Protein AF-A0A965LV50-F1 (afdb_monomer_lite)

Sequence (123 aa):
MFEVVGFPSVKSVYPKTIAESWMQFASMLGKHEEHEKKSDGSLYSPVTYRDHTTRGNRNVSHIWALVADLDGEAFENCDIGSYIHFAYTTWSHREDNPHWHVVIPFEQAVPVENWEEVWHETH

pLDDT: mean 87.45, std 9.34, range [61.34, 97.62]

Foldseek 3Di:
DWWKWKAQFPPGWATDTQDPDPVSVLVVVPDDDDDPDPGRDMDMARFDFAPPGTDDLVRTFWHFKDKDWQWQDDPVPACPDPFDWDKDFDPVADPNTGIMIIIGGDPDIDTSVCVVVVVVVRD

Secondary structure (DSSP, 8-state):
---EEEESSTT--S-EEEESSHHHHHHHHT-----SSGGGS-EEE-EEEPTT--SSGGGEEEEEEEEEEEESS-GGG---TT---EEEE-TT-BTTB-EEEEEEEEEEEEEGGGHHHHHHH--

Structure (mmCIF, N/CA/C/O backbone):
data_AF-A0A965LV50-F1
#
_entry.id   AF-A0A965LV50-F1
#
loop_
_atom_site.group_PDB
_atom_site.id
_atom_site.type_symbol
_atom_site.label_atom_id
_atom_site.label_alt_id
_atom_site.label_comp_id
_atom_site.label_asym_id
_atom_site.label_entity_id
_atom_site.label_seq_id
_atom_site.pdbx_PDB_ins_code
_atom_site.Cartn_x
_atom_site.Cartn_y
_atom_site.Cartn_z
_atom_site.occupancy
_atom_site.B_iso_or_equiv
_atom_site.auth_seq_id
_atom_site.auth_comp_id
_atom_site.auth_asym_id
_atom_site.auth_atom_id
_atom_site.pdbx_PDB_model_num
ATOM 1 N N . MET A 1 1 ? -15.343 4.926 0.727 1.00 76.19 1 MET A N 1
ATOM 2 C CA . MET A 1 1 ? -14.495 6.127 0.603 1.00 76.19 1 MET A CA 1
ATOM 3 C C . MET A 1 1 ? -13.072 5.626 0.546 1.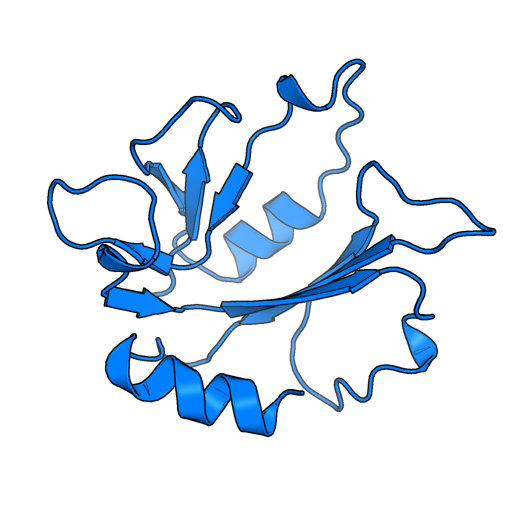00 76.19 1 MET A C 1
ATOM 5 O O . MET A 1 1 ? -12.659 5.043 1.526 1.00 76.19 1 MET A O 1
ATOM 9 N N . PHE A 1 2 ? -12.389 5.751 -0.589 1.00 92.69 2 PHE A N 1
ATOM 10 C CA . PHE A 1 2 ? -11.012 5.270 -0.730 1.00 92.69 2 PHE A CA 1
ATOM 11 C C . PHE A 1 2 ? -10.088 6.009 0.242 1.00 92.69 2 PHE A C 1
ATOM 13 O O . PHE A 1 2 ? -10.249 7.212 0.413 1.00 92.69 2 PHE A O 1
ATOM 20 N N . GLU A 1 3 ? -9.133 5.318 0.859 1.00 95.50 3 GLU A N 1
ATOM 21 C CA . GLU A 1 3 ? -8.201 5.943 1.795 1.00 95.50 3 GLU A CA 1
ATOM 22 C C . GLU A 1 3 ? -6.778 5.428 1.591 1.00 95.50 3 GLU A C 1
ATOM 24 O O . GLU A 1 3 ? -6.522 4.225 1.510 1.00 95.50 3 GLU A O 1
ATOM 29 N N . VAL A 1 4 ? -5.834 6.367 1.572 1.00 96.94 4 VAL A N 1
ATOM 30 C CA . VAL A 1 4 ? -4.410 6.076 1.709 1.00 96.94 4 VAL A CA 1
ATOM 31 C C . VAL A 1 4 ? -3.844 6.952 2.799 1.00 96.94 4 VAL A C 1
ATOM 33 O O . VAL A 1 4 ? -4.039 8.171 2.808 1.00 96.94 4 VAL A O 1
ATOM 36 N N . VAL A 1 5 ? -3.086 6.331 3.692 1.00 96.88 5 VAL A N 1
ATOM 37 C CA . VAL A 1 5 ? -2.373 7.023 4.756 1.00 96.88 5 VAL A CA 1
ATOM 38 C C . VAL A 1 5 ? -0.878 7.038 4.478 1.00 96.88 5 VAL A C 1
ATOM 40 O O . VAL A 1 5 ? -0.315 6.094 3.931 1.00 96.88 5 VAL A O 1
ATOM 43 N N . GLY A 1 6 ? -0.229 8.129 4.852 1.00 94.94 6 GLY A N 1
ATOM 44 C CA . GLY A 1 6 ? 1.195 8.359 4.706 1.00 94.94 6 GLY A CA 1
ATOM 45 C C . GLY A 1 6 ? 1.916 8.417 6.044 1.00 94.94 6 GLY A C 1
ATOM 46 O O . GLY A 1 6 ? 1.344 8.731 7.093 1.00 94.94 6 GLY A O 1
ATOM 47 N N . PHE A 1 7 ? 3.215 8.158 5.977 1.00 93.88 7 PHE A N 1
ATOM 48 C CA . PHE A 1 7 ? 4.156 8.251 7.077 1.00 93.88 7 PHE A CA 1
ATOM 49 C C . PHE A 1 7 ? 5.358 9.072 6.597 1.00 93.88 7 PHE A C 1
ATOM 51 O O . PHE A 1 7 ? 6.058 8.631 5.690 1.00 93.88 7 PHE A O 1
ATOM 58 N N . PRO A 1 8 ? 5.641 10.241 7.197 1.00 87.69 8 PRO A N 1
ATOM 59 C CA . PRO A 1 8 ? 6.683 11.155 6.716 1.00 87.69 8 PRO A CA 1
ATOM 60 C C . PRO A 1 8 ? 8.115 10.614 6.837 1.00 87.69 8 PRO A C 1
ATOM 62 O O . PRO A 1 8 ? 9.051 11.248 6.370 1.00 87.69 8 PRO A O 1
ATOM 65 N N . SER A 1 9 ? 8.317 9.492 7.528 1.00 86.62 9 SER A N 1
ATOM 66 C CA . SER A 1 9 ? 9.597 8.786 7.558 1.00 86.62 9 SER A CA 1
ATOM 67 C C . SER A 1 9 ? 9.396 7.334 7.966 1.00 86.62 9 SER A C 1
ATOM 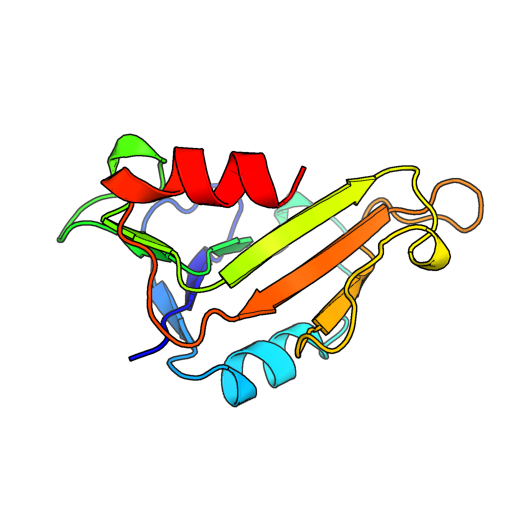69 O O . SER A 1 9 ? 8.368 6.966 8.546 1.00 86.62 9 SER A O 1
ATOM 71 N N . VAL A 1 10 ? 10.436 6.523 7.775 1.00 84.19 10 VAL A N 1
ATOM 72 C CA . VAL A 1 10 ? 10.471 5.114 8.200 1.00 84.19 10 VAL A CA 1
ATOM 73 C C . VAL A 1 10 ? 10.195 4.908 9.697 1.00 84.19 10 VAL A C 1
ATOM 75 O O . VAL A 1 10 ? 9.699 3.848 10.088 1.00 84.19 10 VAL A O 1
ATOM 78 N N . LYS A 1 11 ? 10.476 5.926 10.526 1.00 87.00 11 LYS A N 1
ATOM 79 C CA . LYS A 1 11 ? 10.256 5.923 11.982 1.00 87.00 11 LYS A CA 1
ATOM 80 C C . LYS A 1 11 ? 8.864 6.410 12.392 1.00 87.00 11 LYS A C 1
ATOM 82 O O . LYS A 1 11 ? 8.490 6.229 13.548 1.00 87.00 11 LYS A O 1
ATOM 87 N N . SER A 1 12 ? 8.109 7.047 11.494 1.00 90.19 12 SER A N 1
ATOM 88 C CA . SER A 1 12 ? 6.755 7.494 11.815 1.00 90.19 12 SER A CA 1
ATOM 89 C C . SER A 1 12 ? 5.809 6.300 11.895 1.00 90.19 12 SER A C 1
ATOM 91 O O . SER A 1 12 ? 5.784 5.443 11.013 1.00 90.19 12 SER A O 1
ATOM 93 N N . VAL A 1 13 ? 5.017 6.261 12.964 1.00 93.50 13 VAL A N 1
ATOM 94 C CA . VAL A 1 13 ? 4.059 5.180 13.236 1.00 93.50 13 VAL A CA 1
ATOM 95 C C . VAL A 1 13 ? 2.613 5.659 13.255 1.00 93.50 13 VAL A C 1
ATOM 97 O O . VAL A 1 13 ? 1.714 4.827 13.274 1.00 93.50 13 VAL A O 1
ATOM 100 N N . TYR A 1 14 ? 2.375 6.970 13.248 1.00 93.94 14 TYR A N 1
ATOM 101 C CA . TYR A 1 14 ? 1.026 7.526 13.242 1.00 93.94 14 TYR A CA 1
ATOM 102 C C . TYR A 1 14 ? 0.591 7.803 11.803 1.00 93.94 14 TYR A C 1
ATOM 104 O O . TYR A 1 14 ? 1.287 8.561 11.116 1.00 93.94 14 TYR A O 1
ATOM 112 N N . PRO A 1 15 ? -0.508 7.183 11.340 1.00 94.88 15 PRO A N 1
ATOM 113 C CA . PRO A 1 15 ? -1.005 7.389 9.990 1.00 94.88 15 PRO A CA 1
ATOM 114 C C . PRO A 1 15 ? -1.557 8.808 9.832 1.00 94.88 15 PRO A C 1
ATOM 116 O O . PRO A 1 15 ? -2.157 9.364 10.752 1.00 94.88 15 PRO A O 1
ATOM 119 N N . LYS A 1 16 ? -1.354 9.393 8.653 1.00 94.25 16 LYS A N 1
ATOM 120 C CA . LYS A 1 16 ? -2.008 10.635 8.226 1.00 94.25 16 LYS A CA 1
ATOM 121 C C . LYS A 1 16 ? -2.618 10.411 6.859 1.00 94.25 16 LYS A C 1
ATOM 123 O O . LYS A 1 16 ? -1.890 9.998 5.967 1.00 94.25 16 LYS A O 1
ATOM 128 N N . THR A 1 17 ? -3.900 10.690 6.673 1.00 95.44 17 THR A N 1
ATOM 129 C CA . THR A 1 17 ? -4.535 10.576 5.356 1.00 95.44 17 THR A CA 1
ATOM 130 C C . THR A 1 17 ? -3.812 11.476 4.352 1.00 95.44 17 THR A C 1
ATOM 132 O O . THR A 1 17 ? -3.608 12.664 4.605 1.00 95.44 17 THR A O 1
ATOM 135 N N . ILE A 1 18 ? -3.368 10.885 3.242 1.00 95.50 18 ILE A N 1
ATOM 136 C CA . ILE A 1 18 ? -2.682 11.577 2.142 1.00 95.50 18 ILE A CA 1
ATOM 137 C C . ILE A 1 18 ? -3.505 11.587 0.853 1.00 95.50 18 ILE A C 1
ATOM 139 O O . ILE A 1 18 ? -3.282 12.450 0.009 1.00 95.50 18 ILE A O 1
ATOM 143 N N . ALA A 1 19 ? -4.460 10.665 0.705 1.00 96.44 19 ALA A N 1
ATOM 144 C CA . ALA A 1 19 ? -5.397 10.644 -0.411 1.00 96.44 19 ALA A CA 1
ATOM 145 C C . ALA A 1 19 ? -6.737 10.026 0.008 1.00 96.44 19 ALA A C 1
ATOM 147 O O . ALA A 1 19 ? -6.765 9.025 0.723 1.00 96.44 19 ALA A O 1
ATOM 148 N N . GLU A 1 20 ? -7.830 10.600 -0.496 1.00 95.94 20 GLU A N 1
ATOM 149 C CA . GLU A 1 20 ? -9.213 10.135 -0.269 1.00 95.94 20 GLU A CA 1
ATOM 150 C C . GLU A 1 20 ? -9.873 9.611 -1.564 1.00 95.94 20 GLU A C 1
ATOM 152 O O . GLU A 1 20 ? -11.061 9.288 -1.624 1.00 95.94 20 GLU A O 1
ATOM 157 N N . SER A 1 21 ? -9.104 9.556 -2.657 1.00 95.44 21 SER A N 1
ATOM 158 C CA . SER A 1 21 ? -9.546 9.020 -3.946 1.00 95.44 21 SER A CA 1
ATOM 159 C C . SER A 1 21 ? -8.391 8.388 -4.716 1.00 95.44 21 SER A C 1
ATOM 161 O O . SER A 1 21 ? -7.237 8.805 -4.577 1.00 95.44 21 SER A O 1
ATOM 163 N N . TRP A 1 22 ? -8.718 7.428 -5.586 1.00 94.62 22 TRP A N 1
ATOM 164 C CA . TRP A 1 22 ? -7.739 6.805 -6.476 1.00 94.62 22 TRP A CA 1
ATOM 165 C C . TRP A 1 22 ? -7.008 7.837 -7.340 1.00 94.62 22 TRP A C 1
ATOM 167 O O . TRP A 1 22 ? -5.790 7.792 -7.444 1.00 94.62 22 TRP A O 1
ATOM 177 N N . MET A 1 23 ? -7.722 8.816 -7.906 1.00 93.50 23 MET A N 1
ATOM 178 C CA . MET A 1 23 ? -7.111 9.839 -8.766 1.00 93.50 23 MET A CA 1
ATOM 179 C C . MET A 1 23 ? -6.093 10.709 -8.020 1.00 93.50 23 MET A C 1
ATOM 181 O O . MET A 1 23 ? -5.028 11.001 -8.562 1.00 93.50 23 MET A O 1
ATOM 185 N N . GLN A 1 24 ? -6.390 11.105 -6.775 1.00 94.75 24 GLN A N 1
ATOM 186 C CA . GLN A 1 24 ? -5.423 11.830 -5.944 1.00 94.75 24 GLN A CA 1
ATOM 187 C C . GLN A 1 24 ? -4.188 10.972 -5.684 1.00 94.75 24 GLN A C 1
ATOM 189 O O . GLN A 1 24 ? -3.068 11.448 -5.854 1.00 94.75 24 GLN A O 1
ATOM 194 N N . PHE A 1 25 ? -4.389 9.704 -5.324 1.00 95.19 25 PHE A N 1
ATOM 195 C CA . PHE A 1 25 ? -3.285 8.806 -5.022 1.00 95.19 25 PHE A CA 1
ATOM 196 C C . PHE A 1 25 ? -2.423 8.501 -6.253 1.00 95.19 25 PHE A C 1
ATOM 198 O O . PHE A 1 25 ? -1.209 8.665 -6.195 1.00 95.19 25 PHE A O 1
ATOM 205 N N . ALA A 1 26 ? -3.029 8.177 -7.395 1.00 92.75 26 ALA A N 1
ATOM 206 C CA . ALA A 1 26 ? -2.326 7.971 -8.660 1.00 92.75 26 ALA A CA 1
ATOM 207 C C . ALA A 1 26 ? -1.533 9.220 -9.086 1.00 92.75 26 ALA A C 1
ATOM 209 O O . ALA A 1 26 ? -0.389 9.114 -9.525 1.00 92.75 26 ALA A O 1
ATOM 210 N N . SER A 1 27 ? -2.087 10.422 -8.883 1.00 92.56 27 SER A N 1
ATOM 211 C CA . SER A 1 27 ? -1.355 11.670 -9.130 1.00 92.56 27 SER A CA 1
ATOM 212 C C . SER A 1 27 ? -0.145 11.852 -8.206 1.00 92.56 27 SER A C 1
ATOM 214 O O . SER A 1 27 ? 0.788 12.559 -8.590 1.00 92.56 27 SER A O 1
ATOM 216 N N . MET A 1 28 ? -0.157 11.276 -7.001 1.00 91.50 28 MET A N 1
ATOM 217 C CA . MET A 1 28 ? 1.005 11.264 -6.109 1.00 91.50 28 MET A CA 1
ATOM 218 C C . MET A 1 28 ? 2.036 10.226 -6.550 1.00 91.50 28 MET A C 1
ATOM 220 O O . MET A 1 28 ? 3.214 10.555 -6.591 1.00 91.50 28 MET A O 1
ATOM 224 N N . LEU A 1 29 ? 1.602 9.017 -6.928 1.00 90.38 29 LEU A N 1
ATOM 225 C CA . LEU A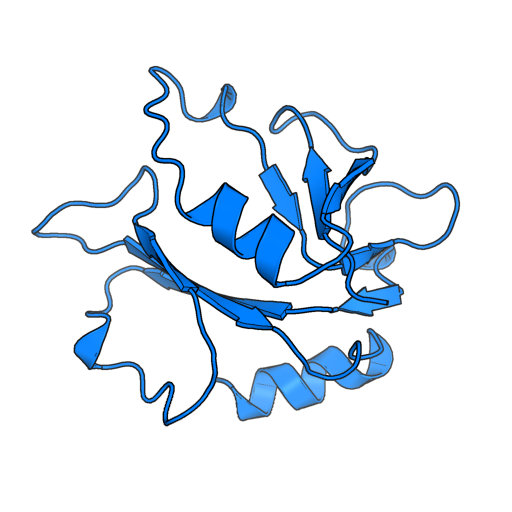 1 29 ? 2.492 7.952 -7.411 1.00 90.38 29 LEU A CA 1
ATOM 226 C C . LEU A 1 29 ? 3.246 8.346 -8.690 1.00 90.38 29 LEU A C 1
ATOM 228 O O . LEU A 1 29 ? 4.377 7.922 -8.891 1.00 90.38 29 LEU A O 1
ATOM 232 N N . GLY A 1 30 ? 2.653 9.195 -9.536 1.00 86.25 30 GLY A N 1
ATOM 233 C CA . GLY A 1 30 ? 3.310 9.719 -10.737 1.00 86.25 30 GLY A CA 1
ATOM 234 C C . GLY A 1 30 ? 4.381 10.783 -10.492 1.00 86.25 30 GLY A C 1
ATOM 235 O O . GLY A 1 30 ? 4.993 11.250 -11.452 1.00 86.25 30 GLY A O 1
ATOM 236 N N . LYS A 1 31 ? 4.614 11.202 -9.243 1.00 84.94 31 LYS A N 1
ATOM 237 C CA . LYS A 1 31 ? 5.694 12.135 -8.910 1.00 84.94 31 LYS A CA 1
ATOM 238 C C . LYS A 1 31 ? 6.953 11.350 -8.573 1.00 84.94 31 LYS A C 1
ATOM 240 O O . LYS A 1 31 ? 7.039 10.724 -7.522 1.00 84.94 31 LYS A O 1
ATOM 245 N N . HIS A 1 32 ? 7.932 11.420 -9.469 1.00 77.62 32 HIS A N 1
ATOM 246 C CA . HIS A 1 32 ? 9.262 10.873 -9.227 1.00 77.62 32 HIS A CA 1
ATOM 247 C C . HIS A 1 32 ? 10.050 11.802 -8.300 1.00 77.62 32 HIS A C 1
ATOM 249 O O . HIS A 1 32 ? 10.281 12.964 -8.639 1.00 77.62 32 HIS A O 1
ATOM 255 N N . GLU A 1 33 ? 10.462 11.287 -7.144 1.00 74.81 33 GLU A N 1
ATOM 256 C CA . GLU A 1 33 ? 11.356 11.971 -6.209 1.00 74.81 33 GLU A CA 1
ATOM 257 C C . GLU A 1 33 ? 12.584 11.093 -5.948 1.00 74.81 33 GLU A C 1
ATOM 259 O O . GLU A 1 33 ? 12.475 9.953 -5.493 1.00 74.81 33 GLU A O 1
ATOM 264 N N . GLU A 1 34 ? 13.771 11.630 -6.227 1.00 72.44 34 GLU A N 1
ATOM 265 C CA . GLU A 1 34 ? 15.034 10.973 -5.899 1.00 72.44 34 GLU A CA 1
ATOM 266 C C . GLU A 1 34 ? 15.512 11.445 -4.529 1.00 72.44 34 GLU A C 1
ATOM 268 O O . GLU A 1 34 ? 15.704 12.638 -4.290 1.00 72.44 34 GLU A O 1
ATOM 273 N N . HIS A 1 35 ? 15.722 10.498 -3.617 1.00 71.94 35 HIS A N 1
ATOM 274 C CA . HIS A 1 35 ? 16.268 10.780 -2.295 1.00 71.94 35 HIS A CA 1
ATOM 275 C C . HIS A 1 35 ? 17.708 10.270 -2.193 1.00 71.94 35 HIS A C 1
ATOM 277 O O . HIS A 1 35 ? 17.988 9.116 -2.522 1.00 71.94 35 HIS A O 1
ATOM 283 N N . GLU A 1 36 ? 18.610 11.093 -1.644 1.00 69.19 36 GLU A N 1
ATOM 284 C CA . GLU A 1 36 ? 20.002 10.693 -1.370 1.00 69.19 36 GLU A CA 1
ATOM 285 C C . GLU A 1 36 ? 20.088 9.521 -0.377 1.00 69.19 36 GLU A C 1
ATOM 287 O O . GLU A 1 36 ? 21.016 8.712 -0.430 1.00 69.19 36 GLU A O 1
ATOM 292 N N . LYS A 1 37 ? 19.114 9.409 0.538 1.00 72.12 37 LYS A N 1
ATOM 293 C CA . LYS A 1 37 ? 19.015 8.319 1.514 1.00 72.12 37 LYS A CA 1
ATOM 294 C C . LYS A 1 37 ? 17.625 7.706 1.493 1.00 72.12 37 LYS A C 1
ATOM 296 O O . LYS A 1 37 ? 16.623 8.399 1.634 1.00 72.12 37 LYS A O 1
ATOM 301 N N . LYS A 1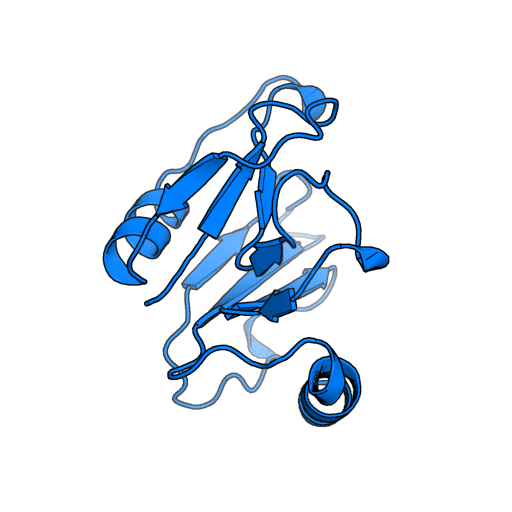 38 ? 17.570 6.372 1.471 1.00 67.88 38 LYS A N 1
ATOM 302 C CA . LYS A 1 38 ? 16.320 5.597 1.563 1.00 67.88 38 LYS A CA 1
ATOM 303 C C . LYS A 1 38 ? 15.474 5.948 2.798 1.00 67.88 38 LYS A C 1
ATOM 305 O O . LYS A 1 38 ? 14.254 5.846 2.755 1.00 67.88 38 LYS A O 1
ATOM 310 N N . SER A 1 39 ? 16.105 6.358 3.902 1.00 70.94 39 SER A N 1
ATOM 311 C CA . SER A 1 39 ? 15.419 6.747 5.145 1.00 70.94 39 SER A CA 1
ATOM 312 C C . SER A 1 39 ? 14.599 8.028 5.044 1.00 70.94 39 SER A C 1
ATOM 314 O O . SER A 1 39 ? 13.745 8.255 5.904 1.00 70.94 39 SER A O 1
ATOM 316 N N . ASP A 1 40 ? 14.896 8.852 4.043 1.00 73.06 40 ASP A N 1
ATOM 317 C CA . ASP A 1 40 ? 14.332 10.190 3.891 1.00 73.06 40 ASP A CA 1
ATOM 318 C C . ASP A 1 40 ? 13.045 10.149 3.053 1.00 73.06 40 ASP A C 1
ATOM 320 O O . ASP A 1 40 ? 12.300 11.124 3.010 1.00 73.06 40 ASP A O 1
ATOM 324 N N . GLY A 1 41 ? 12.752 8.988 2.455 1.00 77.62 41 GLY A N 1
ATOM 325 C CA . GLY A 1 41 ? 11.505 8.724 1.759 1.00 77.62 41 GLY A CA 1
ATOM 326 C C . GLY A 1 41 ? 10.319 8.616 2.717 1.00 77.62 41 GLY A C 1
ATOM 327 O O . GLY A 1 41 ? 10.386 7.996 3.787 1.00 77.62 41 GLY A O 1
ATOM 328 N N . SER A 1 42 ? 9.201 9.197 2.292 1.00 85.38 42 SER A N 1
ATOM 329 C CA . SER A 1 42 ? 7.905 8.945 2.915 1.00 85.38 42 SER A CA 1
ATOM 330 C C . SER A 1 42 ? 7.404 7.549 2.547 1.00 85.38 42 SER A C 1
ATOM 332 O O . SER A 1 42 ? 7.711 7.012 1.487 1.00 85.38 42 SER A O 1
ATOM 334 N N . LEU A 1 43 ? 6.611 6.955 3.431 1.00 91.12 43 LEU A N 1
ATOM 335 C CA . LEU A 1 43 ? 5.932 5.687 3.181 1.00 91.12 43 LEU A CA 1
ATOM 336 C C . LEU A 1 43 ? 4.438 5.942 3.046 1.00 91.12 43 LEU A C 1
ATOM 338 O O . LEU A 1 43 ? 3.921 6.911 3.601 1.00 91.12 43 LEU A O 1
ATOM 342 N N . TYR A 1 44 ? 3.734 5.039 2.383 1.00 94.75 44 TYR A N 1
ATOM 343 C CA . TYR A 1 44 ? 2.280 5.043 2.345 1.00 94.75 44 TYR A CA 1
ATOM 344 C C . TYR A 1 44 ? 1.733 3.651 2.652 1.00 94.75 44 TYR A C 1
ATOM 346 O O . TYR A 1 44 ? 2.457 2.657 2.624 1.00 94.75 44 TYR A O 1
ATOM 354 N N . SER A 1 45 ? 0.446 3.588 2.966 1.00 95.88 45 SER A N 1
ATOM 355 C CA . SER A 1 45 ? -0.307 2.349 3.078 1.00 95.88 45 SER A CA 1
ATOM 356 C C . SER A 1 45 ? -1.753 2.611 2.644 1.00 95.88 45 SER A C 1
ATOM 358 O O . SER A 1 45 ? -2.388 3.508 3.207 1.00 95.88 45 SER A O 1
ATOM 360 N N . PRO A 1 46 ? -2.286 1.893 1.639 1.00 96.81 46 PRO A N 1
ATOM 361 C CA . PRO A 1 46 ? -3.669 2.039 1.191 1.00 96.81 46 PRO A CA 1
ATOM 362 C C . PRO A 1 46 ? -4.600 1.236 2.102 1.00 96.81 46 PRO A C 1
ATOM 364 O O . PRO A 1 46 ? -5.234 0.271 1.684 1.00 96.81 46 PRO A O 1
ATOM 367 N N . VAL A 1 47 ? -4.612 1.585 3.386 1.00 97.06 47 VAL A N 1
ATOM 368 C CA . VAL A 1 47 ? -5.374 0.889 4.421 1.00 97.06 47 VAL A CA 1
ATOM 369 C C . VAL A 1 47 ? -6.011 1.891 5.366 1.00 97.06 47 VAL A C 1
ATOM 371 O O . VAL A 1 47 ? -5.462 2.966 5.613 1.00 97.06 47 VAL A O 1
ATOM 374 N N . THR A 1 48 ? -7.119 1.481 5.966 1.00 96.94 48 THR A N 1
ATOM 375 C CA . THR A 1 48 ? -7.670 2.136 7.148 1.00 96.94 48 THR A CA 1
ATOM 376 C C . THR A 1 48 ? -7.150 1.409 8.385 1.00 96.94 48 THR A C 1
ATOM 378 O O . THR A 1 48 ? -7.247 0.182 8.495 1.00 96.94 48 THR A O 1
ATOM 381 N N . TYR A 1 49 ? -6.586 2.158 9.332 1.00 96.88 49 TYR A N 1
ATOM 382 C CA . TYR A 1 49 ? -6.223 1.638 10.651 1.00 96.88 49 TYR A CA 1
ATOM 383 C C . TYR A 1 49 ? -7.385 1.815 11.633 1.00 96.88 49 TYR A C 1
ATOM 385 O O . TYR A 1 49 ? -8.200 2.720 11.491 1.00 96.88 49 TYR A O 1
ATOM 393 N N . ARG A 1 50 ? -7.453 0.964 12.658 1.00 95.81 50 ARG A N 1
ATOM 394 C CA . ARG A 1 50 ? -8.371 1.121 13.793 1.00 95.81 50 ARG A CA 1
ATOM 395 C C . ARG A 1 50 ? -8.111 2.460 14.492 1.00 95.81 50 ARG A C 1
ATOM 397 O O . ARG A 1 50 ? -6.958 2.893 14.599 1.00 95.81 50 ARG A O 1
ATOM 404 N N . ASP A 1 51 ? -9.164 3.081 15.006 1.00 93.62 51 ASP A N 1
ATOM 405 C CA . ASP A 1 51 ? -9.081 4.402 15.630 1.00 93.62 51 ASP A CA 1
ATOM 406 C C . ASP A 1 51 ? -8.014 4.468 16.726 1.00 93.62 51 ASP A C 1
ATOM 408 O O . ASP A 1 51 ? -7.884 3.574 17.563 1.00 93.62 51 ASP A O 1
ATOM 412 N N . HIS A 1 52 ? -7.243 5.559 16.715 1.00 92.69 52 HIS A N 1
ATOM 413 C CA . HIS A 1 52 ? -6.186 5.843 17.692 1.00 92.69 52 HIS A CA 1
ATOM 414 C C . HIS A 1 52 ? -5.092 4.766 17.798 1.00 92.69 52 HIS A C 1
ATOM 416 O O . HIS A 1 52 ? -4.427 4.646 18.829 1.00 92.69 52 HIS A O 1
ATOM 422 N N . THR A 1 53 ? -4.865 4.003 16.727 1.00 95.56 53 THR A N 1
ATOM 423 C CA . THR A 1 53 ? -3.790 3.007 16.664 1.00 95.56 53 THR A CA 1
ATOM 424 C C . THR A 1 53 ? -2.619 3.451 15.784 1.00 95.56 53 THR A C 1
ATOM 426 O O . THR A 1 53 ? -2.607 4.528 15.187 1.00 95.56 53 THR A O 1
ATOM 429 N N . THR A 1 54 ? -1.574 2.626 15.760 1.00 95.69 54 THR A N 1
ATOM 430 C CA . THR A 1 54 ? -0.332 2.873 15.024 1.00 95.69 54 THR A CA 1
ATOM 431 C C . THR A 1 54 ? -0.180 1.929 13.836 1.00 95.69 54 THR A C 1
ATOM 433 O O . THR A 1 54 ? -0.867 0.913 13.729 1.00 95.69 54 THR A O 1
ATOM 436 N N . ARG A 1 55 ? 0.784 2.221 12.963 1.00 95.12 55 ARG A N 1
ATOM 437 C CA . ARG A 1 55 ? 1.184 1.354 11.856 1.00 95.12 55 ARG A CA 1
ATOM 438 C C . ARG A 1 55 ? 1.499 -0.061 12.345 1.00 95.12 55 ARG A C 1
ATOM 440 O O . ARG A 1 55 ? 2.430 -0.267 13.122 1.00 95.12 55 ARG A O 1
ATOM 447 N N . GLY A 1 56 ? 0.756 -1.033 11.833 1.00 93.75 56 GLY A N 1
ATOM 448 C CA . GLY A 1 56 ? 1.012 -2.456 12.029 1.00 93.75 56 GLY A CA 1
ATOM 449 C C . GLY A 1 56 ? -0.177 -3.304 11.595 1.00 93.75 56 GLY A C 1
ATOM 450 O O . GLY A 1 56 ? -1.319 -2.873 11.722 1.00 93.75 56 GLY A O 1
ATOM 451 N N . ASN A 1 57 ? 0.083 -4.520 11.117 1.00 93.38 57 ASN A N 1
ATOM 452 C CA . ASN A 1 57 ? -0.939 -5.381 10.504 1.00 93.38 57 ASN A CA 1
ATOM 453 C C . ASN A 1 57 ? -2.126 -5.646 11.441 1.00 93.38 57 ASN A C 1
ATOM 455 O O . ASN A 1 57 ? -3.274 -5.512 11.039 1.00 93.38 57 ASN A O 1
ATOM 459 N N . ARG A 1 58 ? -1.862 -5.891 12.734 1.00 95.44 58 ARG A N 1
ATOM 460 C CA . ARG A 1 58 ? -2.906 -6.091 13.762 1.00 95.44 58 ARG A CA 1
ATOM 461 C C . ARG A 1 58 ? -3.860 -4.904 13.944 1.00 95.44 58 ARG A C 1
ATOM 463 O O . ARG A 1 58 ? -4.886 -5.035 14.600 1.00 95.44 58 ARG A O 1
ATOM 470 N N . ASN A 1 59 ? -3.487 -3.732 13.444 1.00 97.06 59 ASN A N 1
ATOM 471 C CA . ASN A 1 59 ? -4.251 -2.503 13.580 1.00 97.06 59 ASN A CA 1
ATOM 472 C C . ASN A 1 59 ? -5.010 -2.157 12.293 1.00 97.06 59 ASN A C 1
ATOM 474 O O . ASN A 1 59 ? -5.786 -1.213 12.316 1.00 97.06 59 ASN A O 1
ATOM 478 N N . VAL A 1 60 ? -4.816 -2.887 11.190 1.00 97.06 60 VAL A N 1
ATOM 479 C CA . VAL A 1 60 ? -5.557 -2.669 9.938 1.00 97.06 60 VAL A CA 1
ATOM 480 C C . VAL A 1 60 ? -7.002 -3.132 10.110 1.00 97.06 60 VAL A C 1
ATOM 482 O O . VAL A 1 60 ? -7.235 -4.199 10.678 1.00 97.06 60 VAL A O 1
ATOM 485 N N . SER A 1 61 ? -7.959 -2.327 9.648 1.00 97.38 61 SER A N 1
ATOM 486 C CA . SER A 1 61 ? -9.378 -2.691 9.561 1.00 97.38 61 SER A CA 1
ATOM 487 C C . SER A 1 61 ? -9.808 -2.971 8.122 1.00 97.38 61 SER A C 1
ATOM 489 O O . SER A 1 61 ? -10.559 -3.910 7.894 1.00 97.38 61 SER A O 1
ATOM 491 N N . HIS A 1 62 ? -9.309 -2.192 7.159 1.00 97.62 62 HIS A N 1
ATOM 492 C CA . HIS A 1 62 ? -9.677 -2.310 5.749 1.00 97.62 62 HIS A CA 1
ATOM 493 C C . HIS A 1 62 ? -8.478 -2.056 4.838 1.00 97.62 62 HIS A C 1
ATOM 495 O O . HIS A 1 62 ? -7.605 -1.254 5.173 1.00 97.62 62 HIS A O 1
ATOM 501 N N . ILE A 1 63 ? -8.475 -2.698 3.673 1.00 97.38 63 ILE A N 1
ATOM 502 C CA . ILE A 1 63 ? -7.485 -2.539 2.610 1.00 97.38 63 ILE A CA 1
ATOM 503 C C . ILE A 1 63 ? -8.184 -1.945 1.381 1.00 97.38 63 ILE A C 1
ATOM 505 O O . ILE A 1 63 ? -9.212 -2.451 0.940 1.00 97.38 63 ILE A O 1
ATOM 509 N N . TRP A 1 64 ? -7.632 -0.867 0.827 1.00 97.38 64 TRP A N 1
ATOM 510 C CA . TRP A 1 64 ? -8.196 -0.120 -0.305 1.00 97.38 64 TRP A CA 1
ATOM 511 C C . TRP A 1 64 ? -7.509 -0.401 -1.638 1.00 97.38 64 TRP A C 1
ATOM 513 O O . TRP A 1 64 ? -8.084 -0.117 -2.687 1.00 97.38 64 TRP A O 1
ATOM 523 N N . ALA A 1 65 ? -6.293 -0.941 -1.620 1.00 95.44 65 ALA A N 1
ATOM 524 C CA . ALA A 1 65 ? -5.587 -1.344 -2.826 1.00 95.44 65 ALA A CA 1
ATOM 525 C C . ALA A 1 65 ? -4.654 -2.521 -2.543 1.00 95.44 65 ALA A C 1
ATOM 527 O O . ALA A 1 65 ? -4.040 -2.587 -1.475 1.00 95.44 65 ALA A O 1
ATOM 528 N N . LEU A 1 66 ? -4.505 -3.401 -3.529 1.00 93.06 66 LEU A N 1
ATOM 529 C CA . LEU A 1 66 ? -3.386 -4.329 -3.594 1.00 93.06 66 LEU A CA 1
ATOM 530 C C . LEU A 1 66 ? -2.131 -3.540 -3.979 1.00 93.06 66 LEU A C 1
ATOM 532 O O . LEU A 1 66 ? -2.157 -2.745 -4.919 1.00 93.06 66 LEU A O 1
ATOM 536 N N . VAL A 1 67 ? -1.040 -3.765 -3.252 1.00 91.94 67 VAL A N 1
ATOM 537 C CA . VAL A 1 67 ? 0.296 -3.284 -3.618 1.00 91.94 67 VAL A CA 1
ATOM 538 C C . VAL A 1 67 ? 1.168 -4.517 -3.769 1.00 91.94 67 VAL A C 1
ATOM 540 O O . VAL A 1 67 ? 1.570 -5.110 -2.769 1.00 91.94 67 VAL A O 1
ATOM 543 N N . ALA A 1 68 ? 1.390 -4.928 -5.012 1.00 87.81 68 ALA A N 1
ATOM 544 C CA . ALA A 1 68 ? 2.247 -6.053 -5.344 1.00 87.81 68 ALA A CA 1
ATOM 545 C C . ALA A 1 68 ? 3.684 -5.560 -5.538 1.00 87.81 68 ALA A C 1
ATOM 547 O O . ALA A 1 68 ? 3.917 -4.577 -6.248 1.00 87.81 68 ALA A O 1
ATOM 548 N N . ASP A 1 69 ? 4.620 -6.245 -4.887 1.00 87.50 69 ASP A N 1
ATOM 549 C CA . ASP A 1 69 ? 6.055 -6.018 -5.018 1.00 87.50 69 ASP A CA 1
ATOM 550 C C . ASP A 1 69 ? 6.621 -7.069 -5.982 1.00 87.50 69 ASP A C 1
ATOM 552 O O . ASP A 1 69 ? 6.684 -8.254 -5.653 1.00 87.50 69 ASP A O 1
ATOM 556 N N . LEU A 1 70 ? 6.936 -6.648 -7.205 1.00 83.56 70 LEU A N 1
ATOM 557 C CA . LEU A 1 70 ? 7.460 -7.493 -8.278 1.00 83.56 70 LEU A CA 1
ATOM 558 C C . LEU A 1 70 ? 8.981 -7.323 -8.338 1.00 83.56 70 LEU A C 1
ATOM 560 O O . LEU A 1 70 ? 9.542 -6.702 -9.247 1.00 83.56 70 LEU A O 1
ATOM 564 N N . ASP A 1 71 ? 9.641 -7.841 -7.309 1.00 80.38 71 ASP A N 1
ATOM 565 C CA . ASP A 1 71 ? 11.091 -7.810 -7.154 1.00 80.38 71 ASP A CA 1
ATOM 566 C C . ASP A 1 71 ? 11.753 -8.928 -7.967 1.00 80.38 71 ASP A C 1
ATOM 568 O O . ASP A 1 71 ? 11.535 -10.113 -7.723 1.00 80.38 71 ASP A O 1
ATOM 572 N N . GLY A 1 72 ? 12.606 -8.558 -8.924 1.00 70.50 72 GLY A N 1
ATOM 573 C CA . GLY A 1 72 ? 13.319 -9.505 -9.785 1.00 70.50 72 GLY A CA 1
ATOM 574 C C . GLY A 1 72 ? 12.468 -10.105 -10.908 1.00 70.50 72 GLY A C 1
ATOM 575 O O . GLY A 1 72 ? 12.987 -10.893 -11.700 1.00 70.50 72 GLY A O 1
ATOM 576 N N . GLU A 1 73 ? 11.199 -9.708 -11.024 1.00 69.12 73 GLU A N 1
ATOM 577 C CA . GLU A 1 73 ? 10.319 -10.104 -12.120 1.00 69.12 73 GLU A CA 1
ATOM 578 C C . GLU A 1 73 ? 10.119 -8.962 -13.121 1.00 69.12 73 GLU A C 1
ATOM 580 O O . GLU A 1 73 ? 9.996 -7.784 -12.772 1.00 69.12 73 GLU A O 1
ATOM 585 N N . ALA A 1 74 ? 10.094 -9.310 -14.409 1.00 65.88 74 ALA A N 1
ATOM 586 C CA . ALA A 1 74 ? 9.712 -8.360 -15.441 1.00 65.88 74 ALA A CA 1
ATOM 587 C C . ALA A 1 74 ? 8.216 -8.051 -15.306 1.00 65.88 74 ALA A C 1
ATOM 589 O O . ALA A 1 74 ? 7.402 -8.969 -15.236 1.00 65.88 74 ALA A O 1
ATOM 590 N N . PHE A 1 75 ? 7.850 -6.766 -15.342 1.00 68.00 75 PHE A N 1
ATOM 591 C CA . PHE A 1 75 ? 6.450 -6.320 -15.310 1.00 68.00 75 PHE A CA 1
ATOM 592 C C . PHE A 1 75 ? 5.580 -7.019 -16.374 1.00 68.00 75 PHE A C 1
ATOM 594 O O . PHE A 1 75 ? 4.414 -7.307 -16.131 1.00 68.00 75 PHE A O 1
ATOM 601 N N . GLU A 1 76 ? 6.170 -7.356 -17.524 1.00 68.31 76 GLU A N 1
ATOM 602 C CA . GLU A 1 76 ? 5.525 -8.072 -18.634 1.00 68.31 76 GLU A CA 1
ATOM 603 C C . GLU A 1 76 ? 5.024 -9.482 -18.273 1.00 68.31 76 GLU A C 1
ATOM 605 O O . GLU A 1 76 ? 4.157 -10.011 -18.964 1.00 68.31 76 GLU A O 1
ATOM 610 N N . ASN A 1 77 ? 5.545 -10.089 -17.202 1.00 68.19 77 ASN A N 1
ATOM 611 C CA . ASN A 1 77 ? 5.131 -11.417 -16.746 1.00 68.19 77 ASN A CA 1
ATOM 612 C C . ASN A 1 77 ? 3.911 -11.378 -15.813 1.00 68.19 77 ASN A C 1
ATOM 614 O O . ASN A 1 77 ? 3.359 -12.429 -15.491 1.00 68.19 77 ASN A O 1
ATOM 618 N N . CYS A 1 78 ? 3.493 -10.192 -15.368 1.00 69.38 78 CYS A N 1
ATOM 619 C CA . CYS A 1 78 ? 2.355 -10.043 -14.475 1.00 69.38 78 CYS A CA 1
ATOM 620 C C . CYS A 1 78 ? 1.057 -9.980 -15.296 1.00 69.38 78 CYS A C 1
ATOM 622 O O . CYS A 1 78 ? 0.830 -9.017 -16.033 1.00 69.38 78 CYS A O 1
ATOM 624 N N . ASP A 1 79 ? 0.185 -10.986 -15.169 1.00 71.94 79 ASP A N 1
ATOM 625 C CA . ASP A 1 79 ? -1.157 -10.955 -15.769 1.00 71.94 79 ASP A CA 1
ATOM 626 C C . ASP A 1 79 ? -2.098 -10.074 -14.932 1.00 71.94 79 ASP A C 1
ATOM 628 O O . ASP A 1 79 ? -2.964 -10.535 -14.194 1.00 71.94 79 ASP A O 1
ATOM 632 N N . ILE A 1 80 ? -1.898 -8.760 -15.035 1.00 72.31 80 ILE A N 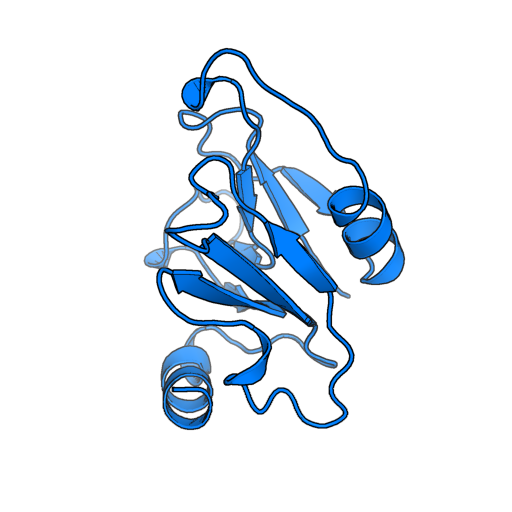1
ATOM 633 C CA . ILE A 1 80 ? -2.729 -7.739 -14.376 1.00 72.31 80 ILE A CA 1
ATOM 634 C C . ILE A 1 80 ? -4.060 -7.555 -15.141 1.00 72.31 80 ILE A C 1
ATOM 636 O O . ILE A 1 80 ? -4.930 -6.777 -14.741 1.00 72.31 80 ILE A O 1
ATOM 640 N N . GLY A 1 81 ? -4.244 -8.261 -16.263 1.00 72.81 81 GLY A N 1
ATOM 641 C CA . GLY A 1 81 ? -5.447 -8.216 -17.083 1.00 72.81 81 GLY A CA 1
ATOM 642 C C . GLY A 1 81 ? -5.888 -6.794 -17.450 1.00 72.81 81 GLY A C 1
ATOM 643 O O . GLY A 1 81 ? -5.092 -5.929 -17.813 1.00 72.81 81 GLY A O 1
ATOM 644 N N . SER A 1 82 ? -7.198 -6.548 -17.361 1.00 79.50 82 SER A N 1
ATOM 645 C CA . SER A 1 82 ? -7.823 -5.244 -17.623 1.00 79.50 82 SER A CA 1
ATOM 646 C C . SER A 1 82 ? -8.041 -4.402 -16.361 1.00 79.50 82 SER A C 1
ATOM 648 O O . SER A 1 82 ? -8.854 -3.473 -16.384 1.00 79.50 82 SER A O 1
ATOM 650 N N . TYR A 1 83 ? -7.392 -4.739 -15.243 1.00 86.88 83 TYR A N 1
ATOM 651 C CA . TYR A 1 83 ? -7.554 -3.976 -14.011 1.00 86.88 83 TYR A CA 1
ATOM 652 C C . TYR A 1 83 ? -6.907 -2.596 -14.142 1.00 86.88 83 TYR A C 1
ATOM 654 O O . TYR A 1 83 ? -5.818 -2.431 -14.697 1.00 86.88 83 TYR A O 1
ATOM 662 N N . ILE A 1 84 ? -7.584 -1.584 -13.597 1.00 89.69 84 ILE A N 1
ATOM 663 C CA . ILE A 1 84 ? -6.990 -0.258 -13.422 1.00 89.69 84 ILE A CA 1
ATOM 664 C C . ILE A 1 84 ? -5.805 -0.422 -12.471 1.00 89.69 84 ILE A C 1
ATOM 666 O O . ILE A 1 84 ? -5.967 -0.981 -11.393 1.00 89.69 84 ILE A O 1
ATOM 670 N N . HIS A 1 85 ? -4.631 0.070 -12.852 1.00 90.81 85 HIS A N 1
ATOM 671 C CA . HIS A 1 85 ? -3.438 -0.030 -12.020 1.00 90.81 85 HIS A CA 1
ATOM 672 C C . HIS A 1 85 ? -2.512 1.171 -12.213 1.00 90.81 85 HIS A C 1
ATOM 674 O O . HIS A 1 85 ? -2.646 1.942 -13.166 1.00 90.81 85 HIS A O 1
ATOM 680 N N . PHE A 1 86 ? -1.567 1.327 -11.290 1.00 91.56 86 PHE A N 1
ATOM 681 C CA . PHE A 1 86 ? -0.435 2.234 -11.424 1.00 91.56 86 PHE A CA 1
ATOM 682 C C . PHE A 1 86 ? 0.849 1.466 -11.114 1.00 91.56 86 PHE A C 1
ATOM 684 O O . PHE A 1 86 ? 0.988 0.923 -10.018 1.00 91.56 86 PHE A O 1
ATOM 691 N N . ALA A 1 87 ? 1.771 1.417 -12.073 1.00 89.69 87 ALA A N 1
ATOM 692 C CA . ALA A 1 87 ? 3.054 0.743 -11.928 1.00 89.69 87 ALA A CA 1
ATOM 693 C C . ALA A 1 87 ? 4.188 1.768 -11.894 1.00 89.69 87 ALA A C 1
ATOM 695 O O . ALA A 1 87 ? 4.210 2.703 -12.696 1.00 89.69 87 ALA A O 1
ATOM 696 N N . TYR A 1 88 ? 5.120 1.604 -10.960 1.00 88.31 88 TYR A N 1
ATOM 697 C CA . TYR A 1 88 ? 6.284 2.476 -10.833 1.00 88.31 88 TYR A CA 1
ATOM 698 C C . TYR A 1 88 ? 7.471 1.721 -10.231 1.00 88.31 88 TYR A C 1
ATOM 700 O O . TYR A 1 88 ? 7.309 0.706 -9.552 1.00 88.31 88 TYR A O 1
ATOM 708 N N . THR A 1 89 ? 8.679 2.202 -10.504 1.00 85.94 89 THR A N 1
ATOM 709 C CA . THR A 1 89 ? 9.914 1.578 -10.025 1.00 85.94 89 THR A CA 1
ATOM 710 C C . THR A 1 89 ? 10.231 2.003 -8.595 1.00 85.94 89 THR A C 1
ATOM 712 O O . THR A 1 89 ? 9.854 3.085 -8.141 1.00 85.94 89 THR A O 1
ATOM 715 N N . THR A 1 90 ? 10.929 1.143 -7.854 1.00 83.06 90 THR A N 1
ATOM 716 C CA . THR A 1 90 ? 11.362 1.461 -6.486 1.00 83.06 90 THR A CA 1
ATOM 717 C C . THR A 1 90 ? 12.806 1.955 -6.458 1.00 83.06 90 THR A C 1
ATOM 719 O O . THR A 1 90 ? 13.551 1.842 -7.430 1.00 83.06 90 THR A O 1
ATOM 722 N N . TRP A 1 91 ? 13.240 2.466 -5.303 1.00 79.81 91 TRP A N 1
ATOM 723 C CA . TRP A 1 91 ? 14.615 2.932 -5.089 1.00 79.81 91 TRP A CA 1
ATOM 724 C C . TRP A 1 91 ? 15.697 1.895 -5.455 1.00 79.81 91 TRP A C 1
ATOM 726 O O . TRP A 1 91 ? 16.803 2.271 -5.829 1.00 79.81 91 TRP A O 1
ATOM 736 N N . SER A 1 92 ? 15.402 0.595 -5.337 1.00 79.75 92 SER A N 1
ATOM 737 C CA . SER A 1 92 ? 16.363 -0.478 -5.629 1.00 79.75 92 SER A CA 1
ATOM 738 C C . SER A 1 92 ? 16.458 -0.842 -7.116 1.00 79.75 92 SER A C 1
ATOM 740 O O . SER A 1 92 ? 17.320 -1.646 -7.471 1.00 79.75 92 SER A O 1
ATOM 742 N N . HIS A 1 93 ? 15.593 -0.289 -7.971 1.00 81.44 93 HIS A N 1
ATOM 743 C CA . HIS A 1 93 ? 15.478 -0.670 -9.377 1.00 81.44 93 HIS A CA 1
ATOM 744 C C . HIS A 1 93 ? 16.779 -0.442 -10.159 1.00 81.44 93 HIS A C 1
ATOM 746 O O . HIS A 1 93 ? 17.393 0.626 -10.087 1.00 81.44 93 HIS A O 1
ATOM 752 N N . ARG A 1 94 ? 17.173 -1.442 -10.953 1.00 81.00 94 ARG A N 1
ATOM 753 C CA . ARG A 1 94 ? 18.230 -1.354 -11.970 1.00 81.00 94 ARG A CA 1
ATOM 754 C C . ARG A 1 94 ? 17.770 -2.076 -13.234 1.00 81.00 94 ARG A C 1
ATOM 756 O O . ARG A 1 94 ? 16.939 -2.973 -13.150 1.00 81.00 94 ARG A O 1
ATOM 763 N N . GLU A 1 95 ? 18.339 -1.730 -14.386 1.00 82.00 95 GLU A N 1
ATOM 764 C CA . GLU A 1 95 ? 18.005 -2.398 -15.657 1.00 82.00 95 GLU A CA 1
ATOM 765 C C . GLU A 1 95 ? 18.258 -3.916 -15.610 1.00 82.00 95 GLU A C 1
ATOM 767 O O . GLU A 1 95 ? 17.501 -4.689 -16.188 1.00 82.00 95 GLU A O 1
ATOM 772 N N . ASP A 1 96 ? 19.294 -4.348 -14.890 1.00 83.12 96 ASP A N 1
ATOM 773 C CA . ASP A 1 96 ? 19.672 -5.751 -14.692 1.00 83.12 96 ASP A CA 1
ATOM 774 C C . ASP A 1 96 ? 19.017 -6.405 -13.462 1.00 83.12 96 ASP A C 1
ATOM 776 O O . ASP A 1 96 ? 19.199 -7.598 -13.222 1.00 83.12 96 ASP A O 1
ATOM 780 N N . ASN A 1 97 ? 18.263 -5.632 -12.679 1.00 82.06 97 ASN A N 1
ATOM 781 C CA . ASN A 1 97 ? 17.597 -6.073 -11.460 1.00 82.06 97 ASN A CA 1
ATOM 782 C C . ASN A 1 97 ? 16.304 -5.257 -11.264 1.00 82.06 97 ASN A C 1
ATOM 784 O O . ASN A 1 97 ? 16.296 -4.269 -10.512 1.00 82.06 97 ASN A O 1
ATOM 788 N N . PRO A 1 98 ? 15.235 -5.600 -12.005 1.00 82.38 98 PRO A N 1
ATOM 789 C CA . PRO A 1 98 ? 14.009 -4.825 -12.004 1.00 82.38 98 PRO A CA 1
ATOM 790 C C . PRO A 1 98 ? 13.296 -4.954 -10.658 1.00 82.38 98 PRO A C 1
ATOM 792 O O . PRO A 1 98 ? 13.070 -6.049 -10.157 1.00 82.38 98 PRO A O 1
ATOM 795 N N . HIS A 1 99 ? 12.926 -3.811 -10.094 1.00 86.19 99 HIS A N 1
ATOM 796 C CA . HIS A 1 99 ? 12.072 -3.713 -8.915 1.00 86.19 99 HIS A CA 1
ATOM 797 C C . HIS A 1 99 ? 10.866 -2.842 -9.258 1.00 86.19 99 HIS A C 1
ATOM 799 O O . HIS A 1 99 ? 11.037 -1.650 -9.556 1.00 86.19 99 HIS A O 1
ATOM 805 N N . TRP A 1 100 ? 9.674 -3.432 -9.245 1.00 86.88 100 TRP A N 1
ATOM 806 C CA . TRP A 1 100 ? 8.427 -2.764 -9.604 1.00 86.88 100 TRP A CA 1
ATOM 807 C C . TRP A 1 100 ? 7.417 -2.864 -8.473 1.00 86.88 100 TRP A C 1
ATOM 809 O O . TRP A 1 100 ? 7.183 -3.934 -7.930 1.00 86.88 100 TRP A O 1
ATOM 819 N N . HIS A 1 101 ? 6.748 -1.756 -8.181 1.00 90.38 101 HIS A N 1
ATOM 820 C CA . HIS A 1 101 ? 5.505 -1.777 -7.428 1.00 90.38 101 HIS A CA 1
ATOM 821 C C . HIS A 1 101 ? 4.332 -1.628 -8.387 1.00 90.38 101 HIS A C 1
ATOM 823 O O . HIS A 1 101 ? 4.306 -0.706 -9.207 1.00 90.38 101 HIS A O 1
ATOM 829 N N . VAL A 1 102 ? 3.335 -2.495 -8.231 1.00 90.12 102 VAL A N 1
ATOM 830 C CA . VAL A 1 102 ? 2.061 -2.410 -8.945 1.00 90.12 102 VAL A CA 1
ATOM 831 C C . VAL A 1 102 ? 0.952 -2.184 -7.937 1.00 90.12 102 VAL A C 1
ATOM 833 O O . VAL A 1 102 ? 0.761 -2.966 -7.008 1.00 90.12 102 VAL A O 1
ATOM 836 N N . VAL A 1 103 ? 0.217 -1.092 -8.119 1.00 93.38 103 VAL A N 1
ATOM 837 C CA . VAL A 1 103 ? -0.886 -0.703 -7.245 1.00 93.38 103 VAL A CA 1
ATOM 838 C C . VAL A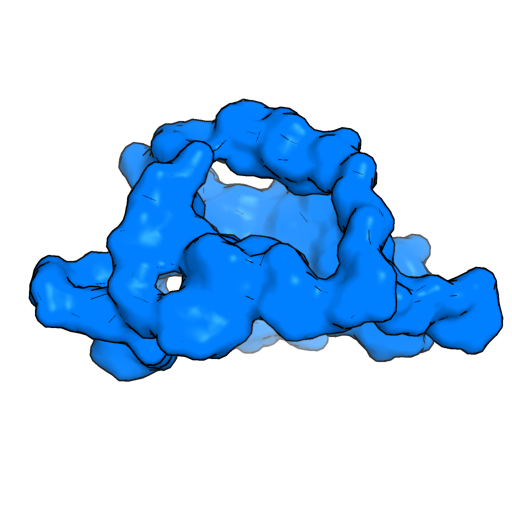 1 103 ? -2.203 -0.883 -7.983 1.00 93.38 103 VAL A C 1
ATOM 840 O O . VAL A 1 103 ? -2.408 -0.252 -9.019 1.00 93.38 103 VAL A O 1
ATOM 843 N N . ILE A 1 104 ? -3.106 -1.688 -7.425 1.00 93.06 104 ILE A N 1
ATOM 844 C CA . ILE A 1 104 ? -4.438 -1.964 -7.978 1.00 93.06 104 ILE A CA 1
ATOM 845 C C . ILE A 1 104 ? -5.489 -1.537 -6.943 1.00 93.06 104 ILE A C 1
ATOM 847 O O . ILE A 1 104 ? -5.576 -2.163 -5.884 1.00 93.06 104 ILE A O 1
ATOM 851 N N . PRO A 1 105 ? -6.273 -0.469 -7.181 1.00 95.19 105 PRO A N 1
ATOM 852 C CA . PRO A 1 105 ? -7.323 -0.055 -6.263 1.00 95.19 105 PRO A CA 1
ATOM 853 C C . PRO A 1 105 ? -8.486 -1.049 -6.287 1.00 95.19 105 PRO A C 1
ATOM 855 O O . PRO A 1 105 ? -8.934 -1.476 -7.351 1.00 95.19 105 PRO A O 1
ATOM 858 N N . PHE A 1 106 ? -9.035 -1.350 -5.116 1.00 93.31 106 PHE A N 1
ATOM 859 C CA . PHE A 1 106 ? -10.305 -2.056 -5.030 1.00 93.31 106 PHE A CA 1
ATOM 860 C C . PHE A 1 106 ? -11.466 -1.081 -5.219 1.00 93.31 106 PHE A C 1
ATOM 862 O O . PHE A 1 106 ? -11.433 0.058 -4.745 1.00 93.31 106 PHE A O 1
ATOM 869 N N . GLU A 1 107 ? -12.529 -1.541 -5.878 1.00 91.00 107 GLU A N 1
ATOM 870 C CA . GLU A 1 107 ? -13.776 -0.776 -5.982 1.00 91.00 107 GLU A CA 1
ATOM 871 C C . GLU A 1 107 ? -14.399 -0.541 -4.595 1.00 91.00 107 GLU A C 1
ATOM 873 O O . GLU A 1 107 ? -14.950 0.525 -4.312 1.00 91.00 107 GLU A O 1
ATOM 878 N N . GLN A 1 108 ? -14.259 -1.527 -3.705 1.00 93.00 108 GLN A N 1
ATOM 879 C CA . GLN A 1 108 ? -14.684 -1.469 -2.312 1.00 93.00 108 GLN A CA 1
ATOM 880 C C . GLN A 1 108 ? -13.550 -1.933 -1.404 1.00 93.00 108 GLN A C 1
ATOM 882 O O . GLN A 1 108 ? -12.794 -2.830 -1.762 1.00 93.00 108 GLN A O 1
ATOM 887 N N . ALA A 1 109 ? -13.446 -1.336 -0.219 1.00 95.75 109 ALA A N 1
ATOM 888 C CA . ALA A 1 109 ? -12.474 -1.774 0.771 1.00 95.75 109 ALA A CA 1
ATOM 889 C C . ALA A 1 109 ? -12.684 -3.247 1.125 1.00 95.75 109 ALA A C 1
ATOM 891 O O . ALA A 1 109 ? -13.798 -3.655 1.454 1.00 95.75 109 ALA A O 1
ATOM 892 N N . VAL A 1 110 ? -11.593 -4.003 1.141 1.00 96.25 110 VAL A N 1
ATOM 893 C CA . VAL A 1 110 ? -11.566 -5.374 1.638 1.00 96.25 110 VAL A CA 1
ATOM 894 C C . VAL A 1 110 ? -11.412 -5.318 3.161 1.00 96.25 110 VAL A C 1
ATOM 896 O O . VAL A 1 110 ? -10.419 -4.758 3.638 1.00 96.25 110 VAL A O 1
ATOM 899 N N . PRO A 1 111 ? -12.362 -5.853 3.948 1.00 96.69 111 PRO A N 1
ATOM 900 C CA . PRO A 1 111 ? -12.176 -6.018 5.387 1.00 96.69 111 PRO A CA 1
ATOM 901 C C . PRO A 1 111 ? -10.956 -6.901 5.667 1.00 96.69 111 PRO A C 1
ATOM 903 O O . PRO A 1 111 ? -10.717 -7.873 4.949 1.00 96.69 111 PRO A O 1
ATOM 906 N N . VAL A 1 112 ? -10.176 -6.585 6.704 1.00 96.12 112 VAL A N 1
ATOM 907 C CA . VAL A 1 112 ? -8.932 -7.319 7.012 1.00 96.12 112 VAL A CA 1
ATOM 908 C C . VAL A 1 112 ? -9.168 -8.815 7.245 1.00 96.12 112 VAL A C 1
ATOM 910 O O . VAL A 1 112 ? -8.289 -9.629 6.988 1.00 96.12 112 VAL A O 1
ATOM 913 N N . GLU A 1 113 ? -10.366 -9.178 7.693 1.00 96.19 113 GLU A N 1
ATOM 914 C CA . GLU A 1 113 ? -10.796 -10.550 7.949 1.00 96.19 113 GLU A CA 1
ATOM 915 C C . GLU A 1 113 ? -10.868 -11.389 6.665 1.00 96.19 113 GLU A C 1
ATOM 917 O O . GLU A 1 113 ? -10.688 -12.601 6.724 1.00 96.19 113 GLU A O 1
ATOM 922 N N . ASN A 1 114 ? -11.073 -10.740 5.515 1.00 95.25 114 ASN A N 1
ATOM 923 C CA . ASN A 1 114 ? -11.158 -11.380 4.201 1.00 95.25 114 ASN A CA 1
ATOM 924 C C . ASN A 1 114 ? -9.842 -11.268 3.413 1.00 95.25 114 ASN A C 1
ATOM 926 O O . ASN A 1 114 ? -9.745 -11.758 2.291 1.00 95.25 114 ASN A O 1
ATOM 930 N N . TRP A 1 115 ? -8.830 -10.588 3.963 1.00 93.38 115 TRP A N 1
ATOM 931 C CA . TRP A 1 115 ? -7.616 -10.264 3.216 1.00 93.38 115 TRP A CA 1
ATOM 932 C C . TRP A 1 115 ? -6.803 -11.498 2.819 1.00 93.38 115 TRP A C 1
ATOM 934 O O . TRP A 1 115 ? -6.210 -11.515 1.748 1.00 93.38 115 TRP A O 1
ATOM 944 N N . GLU A 1 116 ? -6.783 -12.531 3.662 1.00 90.75 116 GLU A N 1
ATOM 945 C CA . GLU A 1 116 ? -6.045 -13.768 3.386 1.00 90.75 116 GLU A CA 1
ATOM 946 C C . GLU A 1 116 ? -6.578 -14.490 2.140 1.00 90.75 116 GLU A C 1
ATOM 948 O O . GLU A 1 116 ? -5.794 -14.908 1.292 1.00 90.75 116 GLU A O 1
ATOM 953 N N . GLU A 1 117 ? -7.902 -14.569 1.989 1.00 90.00 117 GLU A N 1
ATOM 954 C CA . GLU A 1 117 ? -8.550 -15.168 0.818 1.00 90.00 117 GLU A CA 1
ATOM 955 C C . GLU A 1 117 ? -8.235 -14.375 -0.455 1.00 90.00 117 GLU A C 1
ATOM 957 O O . GLU A 1 117 ? -7.760 -14.946 -1.433 1.00 90.00 117 GLU A O 1
ATOM 962 N N . VAL A 1 118 ? -8.392 -13.046 -0.406 1.00 87.75 118 VAL A N 1
ATOM 963 C CA . VAL A 1 118 ? -8.058 -12.165 -1.536 1.00 87.75 118 VAL A CA 1
ATOM 964 C C . VAL A 1 118 ? -6.586 -12.296 -1.922 1.00 87.75 118 VAL A C 1
ATOM 966 O O . VAL A 1 118 ? -6.268 -12.387 -3.102 1.00 87.75 118 VAL A O 1
ATOM 969 N N . TRP A 1 119 ? -5.679 -12.343 -0.943 1.00 85.38 119 TRP A N 1
ATOM 970 C CA . TRP A 1 119 ? -4.253 -12.504 -1.207 1.00 85.38 119 TRP A CA 1
ATOM 971 C C . TRP A 1 119 ? -3.953 -13.817 -1.937 1.00 85.38 119 TRP A C 1
ATOM 973 O O . TRP A 1 119 ? -3.209 -13.807 -2.916 1.00 85.38 119 TRP A O 1
ATOM 983 N N . HIS A 1 120 ? -4.565 -14.923 -1.506 1.00 84.38 120 HIS A N 1
ATOM 984 C CA . HIS A 1 120 ? -4.393 -16.235 -2.131 1.00 84.38 120 HIS A CA 1
ATOM 985 C C . HIS A 1 120 ? -4.871 -16.306 -3.583 1.00 84.38 120 HIS A C 1
ATOM 987 O O . HIS A 1 120 ? -4.297 -17.064 -4.355 1.00 84.38 120 HIS A O 1
ATOM 993 N N . GLU A 1 121 ? -5.888 -15.536 -3.967 1.00 79.44 121 GLU A N 1
ATOM 994 C CA . GLU A 1 121 ? -6.343 -15.468 -5.362 1.00 79.44 121 GLU A CA 1
ATOM 995 C C . GLU A 1 121 ? -5.423 -14.620 -6.257 1.00 79.44 121 GLU A C 1
ATOM 997 O O . GLU A 1 121 ? -5.508 -14.702 -7.481 1.00 79.44 121 GLU A O 1
ATOM 1002 N N . THR A 1 122 ? -4.554 -13.800 -5.658 1.00 70.06 122 THR A N 1
ATOM 1003 C CA . THR A 1 122 ? -3.686 -12.839 -6.366 1.00 70.06 122 THR A CA 1
ATOM 1004 C C . THR A 1 122 ? -2.213 -13.254 -6.451 1.00 70.06 122 THR A C 1
ATOM 1006 O O . THR A 1 122 ? -1.415 -12.499 -7.008 1.00 70.06 122 THR A O 1
ATOM 1009 N N . HIS A 1 123 ? -1.846 -14.406 -5.882 1.00 61.34 123 HIS A N 1
ATOM 1010 C CA . HIS A 1 123 ? -0.485 -14.964 -5.839 1.00 61.34 123 HIS A CA 1
ATOM 1011 C C . HIS A 1 123 ? -0.378 -16.215 -6.714 1.00 61.34 123 HIS A C 1
ATOM 1013 O O . HIS A 1 123 ? 0.705 -16.426 -7.299 1.00 61.34 123 HIS A O 1
#

Radius of gyration: 14.71 Å; chains: 1; bounding box: 35×28×36 Å